Protein AF-A0A917W1L5-F1 (afdb_monomer_lite)

Radius of gyration: 23.0 Å; chains: 1; bounding box: 70×30×78 Å

pLDDT: mean 76.81, std 19.21, range [39.19, 95.0]

Foldseek 3Di:
DDDDDPPPPPPDPVVVLVVLLVVLCVVCVPQLVSSLVSCVDPVHALQSSQVSLVVSLVVLVPDPDDDADDDPLLVVLVVVLVVLCVVQPPPDRDSVNSVSNCVSCVVVSVSSSVSSVVVVVVVDDPPPPDDPVPDPPPDDDD

Organism: NCBI:txid492735

Sequence (142 aa):
MLERKKRVKKKTSGSEFDGLLRQAREKYPYDPQRQVEFFRSEQTSTKYELVGLLKVTEMNLAEKYKTFEVSSENMDCIFRSLVDLTSHLKEDLPDGVYEYTLNNLKGITDSILKQYADINAVTWSPKTLFPASALPEANLLL

Secondary structure (DSSP, 8-state):
------------THHHHHHHHHHHHHH-TT-HHHHHHHTTSTTS-HHHHHHHHHHHHHHHHTSTT------HHHHHHHHHHHHHHHHT-SSS--HHHHHHHHHHHHHHHHHHHHHHHHHHHHH--GGGS--TT-S-------

Structure (mmCIF, N/CA/C/O backbone):
data_AF-A0A917W1L5-F1
#
_entry.id   AF-A0A917W1L5-F1
#
loop_
_atom_site.group_PDB
_atom_site.id
_atom_site.type_symbol
_atom_site.label_atom_id
_atom_site.label_alt_id
_atom_site.label_comp_id
_atom_site.label_asym_id
_atom_site.label_entity_id
_atom_site.label_seq_id
_atom_site.pdbx_PDB_ins_code
_atom_site.Cartn_x
_atom_site.Cartn_y
_atom_site.Cartn_z
_atom_site.occupancy
_atom_site.B_iso_or_equiv
_atom_site.auth_seq_id
_atom_site.auth_comp_id
_atom_site.auth_asym_id
_atom_site.auth_atom_id
_atom_site.pdbx_PDB_model_num
ATOM 1 N N . MET A 1 1 ? -52.824 -1.456 7.245 1.00 41.00 1 MET A N 1
ATOM 2 C CA . MET A 1 1 ? -51.855 -0.348 7.396 1.00 41.00 1 MET A CA 1
ATOM 3 C C . MET A 1 1 ? -50.500 -0.957 7.719 1.00 41.00 1 MET A C 1
ATOM 5 O O . MET A 1 1 ? -50.358 -1.497 8.803 1.00 41.00 1 MET A O 1
ATOM 9 N N . LEU A 1 2 ? -49.550 -0.959 6.779 1.00 40.66 2 LEU A N 1
ATOM 10 C CA . LEU A 1 2 ? -48.159 -1.332 7.065 1.00 40.66 2 LEU A CA 1
ATOM 11 C C . LEU A 1 2 ? -47.322 -0.055 7.095 1.00 40.66 2 LEU A C 1
ATOM 13 O O . LEU A 1 2 ? -47.268 0.682 6.109 1.00 40.66 2 LEU A O 1
ATOM 17 N N . GLU A 1 3 ? -46.706 0.209 8.242 1.00 45.56 3 GLU A N 1
ATOM 18 C CA . GLU A 1 3 ? -45.839 1.359 8.453 1.00 45.56 3 GLU A CA 1
ATOM 19 C C . GLU A 1 3 ? -44.645 1.334 7.490 1.00 45.56 3 GLU A C 1
ATOM 21 O O . GLU A 1 3 ? -43.915 0.346 7.363 1.00 45.56 3 GLU A O 1
ATOM 26 N N . ARG A 1 4 ? -44.437 2.456 6.795 1.00 43.00 4 ARG A N 1
ATOM 27 C CA . ARG A 1 4 ? -43.259 2.687 5.958 1.00 43.00 4 ARG A CA 1
ATOM 28 C C . ARG A 1 4 ? -42.025 2.739 6.860 1.00 43.00 4 ARG A C 1
ATOM 30 O O . ARG A 1 4 ? -41.765 3.764 7.487 1.00 43.00 4 ARG A O 1
ATOM 37 N N . LYS A 1 5 ? -41.233 1.660 6.875 1.00 49.72 5 LYS A N 1
ATOM 38 C CA . LYS A 1 5 ? -39.865 1.660 7.415 1.00 49.72 5 LYS A CA 1
ATOM 39 C C . LYS A 1 5 ? -39.108 2.857 6.829 1.00 49.72 5 LYS A C 1
ATOM 41 O O . LYS A 1 5 ? -38.851 2.900 5.624 1.00 49.72 5 LYS A O 1
ATOM 46 N N . LYS A 1 6 ? -38.771 3.838 7.675 1.00 48.06 6 LYS A N 1
ATOM 47 C CA . LYS A 1 6 ? -37.853 4.933 7.336 1.00 48.06 6 LYS A CA 1
ATOM 48 C C . LYS A 1 6 ? -36.569 4.303 6.795 1.00 48.06 6 LYS A C 1
ATOM 50 O O . LYS A 1 6 ? -35.827 3.671 7.541 1.00 48.06 6 LYS A O 1
ATOM 55 N N . ARG A 1 7 ? -36.314 4.459 5.492 1.00 40.34 7 ARG A N 1
ATOM 56 C CA . ARG A 1 7 ? -35.003 4.177 4.902 1.00 40.34 7 ARG A CA 1
ATOM 57 C C . ARG A 1 7 ? -34.013 5.133 5.556 1.00 40.34 7 ARG A C 1
ATOM 59 O O . ARG A 1 7 ? -33.986 6.317 5.226 1.00 40.34 7 ARG A O 1
ATOM 66 N N . VAL A 1 8 ? -33.234 4.623 6.502 1.00 41.22 8 VAL A N 1
ATOM 67 C CA . VAL A 1 8 ? -32.039 5.304 6.993 1.00 41.22 8 VAL A CA 1
ATOM 68 C C . VAL A 1 8 ? -31.134 5.477 5.776 1.00 41.22 8 VAL A C 1
ATOM 70 O O . VAL A 1 8 ? -30.664 4.496 5.201 1.00 41.22 8 VAL A O 1
ATOM 73 N N . LYS A 1 9 ? -30.958 6.719 5.314 1.00 41.44 9 LYS A N 1
ATOM 74 C CA . LYS A 1 9 ? -29.930 7.040 4.323 1.00 41.44 9 LYS A CA 1
ATOM 75 C C . LYS A 1 9 ? -28.590 6.761 4.997 1.00 41.44 9 LYS A C 1
ATOM 77 O O . LYS A 1 9 ? -28.139 7.557 5.815 1.00 41.44 9 LYS A O 1
ATOM 82 N N . LYS A 1 10 ? -27.994 5.608 4.690 1.00 40.62 10 LYS A N 1
ATOM 83 C CA . LYS A 1 10 ? -26.616 5.286 5.055 1.00 40.62 10 LYS A CA 1
ATOM 84 C C . LYS A 1 10 ? -25.749 6.393 4.450 1.00 40.62 10 LYS A C 1
ATOM 86 O O . LYS A 1 10 ? -25.701 6.528 3.230 1.00 40.62 10 LYS A O 1
ATOM 91 N N . LYS A 1 11 ? -25.166 7.248 5.290 1.00 39.19 11 LYS A N 1
ATOM 92 C CA . LYS A 1 11 ? -24.189 8.256 4.871 1.00 39.19 11 LYS A CA 1
ATOM 93 C C . LYS A 1 11 ? -22.970 7.453 4.405 1.00 39.19 11 LYS A C 1
ATOM 95 O O . LYS A 1 11 ? -22.257 6.880 5.219 1.00 39.19 11 LYS A O 1
ATOM 100 N N . THR A 1 12 ? -22.851 7.247 3.100 1.00 41.75 12 THR A N 1
ATOM 101 C CA . THR A 1 12 ? -21.834 6.397 2.476 1.00 41.75 12 THR A CA 1
ATOM 102 C C . THR A 1 12 ? -20.464 7.038 2.647 1.00 41.75 12 THR A C 1
ATOM 104 O O . THR A 1 12 ? -20.145 7.978 1.931 1.00 41.75 12 THR A O 1
ATOM 107 N N . SER A 1 13 ? -19.637 6.507 3.548 1.00 49.56 13 SER A N 1
ATOM 108 C CA . SER A 1 13 ? -18.200 6.823 3.615 1.00 49.56 13 SER A CA 1
ATOM 109 C C . SER A 1 13 ? -17.482 6.591 2.274 1.00 49.56 13 SER A C 1
ATOM 111 O O . SER A 1 13 ? -16.477 7.235 1.997 1.00 49.56 13 SER A O 1
ATOM 113 N N . GLY A 1 14 ? -18.041 5.747 1.395 1.00 59.28 14 GLY A N 1
ATOM 114 C CA . GLY A 1 14 ? -17.538 5.534 0.036 1.00 59.28 14 GLY A CA 1
ATOM 115 C C . GLY A 1 14 ? -17.515 6.794 -0.837 1.00 59.28 14 GLY A C 1
ATOM 116 O O . GLY A 1 14 ? -16.559 6.988 -1.572 1.00 59.28 14 GLY A O 1
ATOM 117 N N . SER A 1 15 ? -18.485 7.713 -0.712 1.00 71.38 15 SER A N 1
ATOM 118 C CA . SER A 1 15 ? -18.562 8.861 -1.635 1.00 71.38 15 SER A CA 1
ATOM 119 C C . SER A 1 15 ? -17.439 9.885 -1.454 1.00 71.38 15 SER A C 1
ATOM 121 O O . SER A 1 15 ? -17.128 10.616 -2.390 1.00 71.38 15 SER A O 1
ATOM 123 N N . GLU A 1 16 ? -16.860 9.969 -0.255 1.00 83.94 16 GLU A N 1
ATOM 124 C CA . GLU A 1 16 ? -15.746 10.878 0.026 1.00 83.94 16 GLU A CA 1
ATOM 125 C C . GLU A 1 16 ? -14.427 10.302 -0.495 1.00 83.94 16 GLU A C 1
ATOM 127 O O . GLU A 1 16 ? -13.732 10.964 -1.266 1.00 83.94 16 GLU A O 1
ATOM 132 N N . PHE A 1 17 ? -14.128 9.04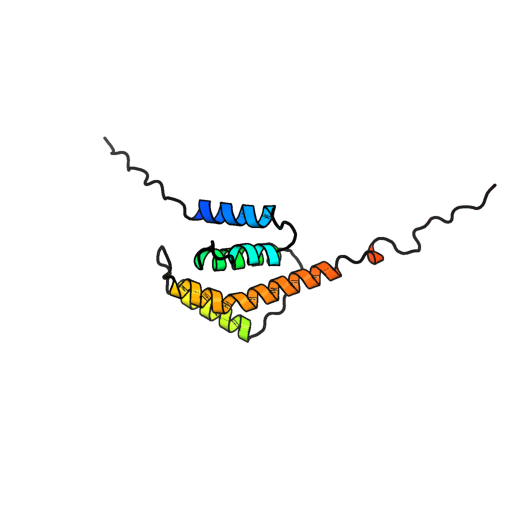2 -0.158 1.00 88.19 17 PHE A N 1
ATOM 133 C CA . PHE A 1 17 ? -12.944 8.354 -0.669 1.00 88.19 17 PHE A CA 1
ATOM 134 C C . PHE A 1 17 ? -12.947 8.262 -2.200 1.00 88.19 17 PHE A C 1
ATOM 136 O O . PHE A 1 17 ? -11.940 8.580 -2.827 1.00 88.19 17 PHE A O 1
ATOM 143 N N . ASP A 1 18 ? -14.080 7.912 -2.818 1.00 88.94 18 ASP A N 1
ATOM 144 C CA . ASP A 1 18 ? -14.204 7.854 -4.281 1.00 88.94 18 ASP A CA 1
ATOM 145 C C . ASP A 1 18 ? -13.897 9.217 -4.929 1.00 88.94 18 ASP A C 1
ATOM 147 O O . ASP A 1 18 ? -13.276 9.293 -5.993 1.00 88.94 18 ASP A O 1
ATOM 151 N N . GLY A 1 19 ? -14.294 10.310 -4.266 1.00 90.38 19 GLY A N 1
ATOM 152 C CA . GLY A 1 19 ? -13.979 11.673 -4.685 1.00 90.38 19 GLY A CA 1
ATOM 153 C C . GLY A 1 19 ? -12.487 11.998 -4.594 1.00 90.38 19 GLY A C 1
ATOM 154 O O . GLY A 1 19 ? -11.949 12.631 -5.503 1.00 90.38 19 GLY A O 1
ATOM 155 N N . LEU A 1 20 ? -11.811 11.556 -3.531 1.00 90.69 20 LEU A N 1
ATOM 156 C CA . LEU A 1 20 ? -10.360 11.704 -3.365 1.00 90.69 20 LEU A CA 1
ATOM 157 C C . LEU A 1 20 ? -9.584 10.859 -4.384 1.00 90.69 20 LEU A C 1
ATOM 159 O O . LEU A 1 20 ? -8.667 11.359 -5.031 1.00 90.69 20 LEU A O 1
ATOM 163 N N . LEU A 1 21 ? -9.997 9.609 -4.601 1.00 91.00 21 LEU A N 1
ATOM 164 C CA . LEU A 1 21 ? -9.396 8.720 -5.593 1.00 91.00 21 LEU A CA 1
ATOM 165 C C . LEU A 1 21 ? -9.521 9.276 -7.010 1.00 91.00 21 LEU A C 1
ATOM 167 O O . LEU A 1 21 ? -8.564 9.221 -7.783 1.00 91.00 21 LEU A O 1
ATOM 171 N N . ARG A 1 22 ? -10.674 9.860 -7.355 1.00 91.31 22 ARG A N 1
ATOM 172 C CA . ARG A 1 22 ? -10.842 10.537 -8.643 1.00 91.31 22 ARG A CA 1
ATOM 173 C C . ARG A 1 22 ? -9.886 11.724 -8.784 1.00 91.31 22 ARG A C 1
ATOM 175 O O . ARG A 1 22 ? -9.219 11.823 -9.807 1.00 91.31 22 ARG A O 1
ATOM 182 N N . GLN A 1 23 ? -9.770 12.569 -7.758 1.00 91.56 23 GLN A N 1
ATOM 183 C CA . GLN A 1 23 ? -8.856 13.718 -7.772 1.00 91.56 23 GLN A CA 1
ATOM 184 C C . GLN A 1 23 ? -7.394 13.298 -7.955 1.00 91.56 23 GLN A C 1
ATOM 186 O O . GLN A 1 23 ? -6.692 13.879 -8.782 1.00 91.56 23 GLN A O 1
ATOM 191 N N . ALA A 1 24 ? -6.944 12.264 -7.236 1.00 91.19 24 ALA A N 1
ATOM 192 C CA . ALA A 1 24 ? -5.590 11.732 -7.379 1.00 91.19 24 ALA A CA 1
ATOM 193 C C . ALA A 1 24 ? -5.310 11.295 -8.828 1.00 91.19 24 ALA A C 1
ATOM 195 O O . ALA A 1 24 ? -4.277 11.647 -9.399 1.00 91.19 24 ALA A O 1
ATOM 196 N N . ARG A 1 25 ? -6.262 10.590 -9.455 1.00 90.94 25 ARG A N 1
ATOM 197 C CA . ARG A 1 25 ? -6.150 10.113 -10.842 1.00 90.94 25 ARG A CA 1
ATOM 198 C C . ARG A 1 25 ? -6.201 11.230 -11.878 1.00 90.94 25 ARG A C 1
ATOM 200 O O . ARG A 1 25 ? -5.477 11.164 -12.863 1.00 90.94 25 ARG A O 1
ATOM 207 N N . GLU A 1 26 ? -7.044 12.238 -11.680 1.00 91.94 26 GLU A N 1
ATOM 208 C CA . GLU A 1 26 ? -7.127 13.393 -12.582 1.00 91.94 26 GLU A CA 1
ATOM 209 C C . GLU A 1 26 ? -5.842 14.226 -12.533 1.00 91.94 26 GLU A C 1
ATOM 211 O O . GLU A 1 26 ? -5.356 14.682 -13.567 1.00 91.94 26 GLU A O 1
ATOM 216 N N . LYS A 1 27 ? -5.255 14.383 -11.341 1.00 92.50 27 LYS A N 1
ATOM 217 C CA . LYS A 1 27 ? -4.023 15.154 -11.140 1.00 92.50 27 LYS A CA 1
ATOM 218 C C . LYS A 1 27 ? -2.770 14.412 -11.614 1.00 92.50 27 LYS A C 1
ATOM 220 O O . LYS A 1 27 ? -1.837 15.048 -12.103 1.00 92.50 27 LYS A O 1
ATOM 225 N N . TYR A 1 28 ? -2.747 13.085 -11.480 1.00 91.44 28 TYR A N 1
ATOM 226 C CA . TYR A 1 28 ? -1.578 12.245 -11.763 1.00 91.44 28 TYR A CA 1
ATOM 227 C C . TYR A 1 28 ? -1.943 10.994 -12.586 1.00 91.44 28 TYR A C 1
ATOM 229 O O . TYR A 1 28 ? -1.751 9.873 -12.118 1.00 91.44 28 TYR A O 1
ATOM 237 N N . PRO A 1 29 ? -2.454 11.130 -13.822 1.00 86.75 29 PRO A N 1
ATOM 238 C CA . PRO A 1 29 ? -3.074 10.023 -14.564 1.00 86.75 29 PRO A CA 1
ATOM 239 C C . PRO A 1 29 ? -2.147 8.841 -14.868 1.00 86.75 29 PRO A C 1
ATOM 241 O O . PRO A 1 29 ? -2.616 7.707 -14.933 1.00 86.75 29 PRO A O 1
ATOM 244 N N . TYR A 1 30 ? -0.845 9.090 -15.017 1.00 85.56 30 TYR A N 1
ATOM 245 C CA . TYR A 1 30 ? 0.152 8.083 -15.405 1.00 85.56 30 TYR A CA 1
ATOM 246 C C . TYR A 1 30 ? 1.241 7.870 -14.349 1.00 85.56 30 TYR A C 1
ATOM 248 O O . TYR A 1 30 ? 2.230 7.197 -14.617 1.00 85.56 30 TYR A O 1
ATOM 256 N N . ASP A 1 31 ? 1.079 8.459 -13.162 1.00 88.31 31 ASP A N 1
ATOM 257 C CA . ASP A 1 31 ? 2.086 8.420 -12.104 1.00 88.31 31 ASP A CA 1
ATOM 258 C C . ASP A 1 31 ? 1.472 7.856 -10.815 1.00 88.31 31 ASP A C 1
ATOM 260 O O . ASP A 1 31 ? 0.951 8.610 -9.984 1.00 88.31 31 ASP A O 1
ATOM 264 N N . PRO A 1 32 ? 1.478 6.522 -10.646 1.00 89.88 32 PRO A N 1
ATOM 265 C CA . PRO A 1 32 ? 0.882 5.892 -9.478 1.00 89.88 32 PRO A CA 1
ATOM 266 C C . PRO A 1 32 ? 1.629 6.227 -8.181 1.00 89.88 32 PRO A C 1
ATOM 268 O O . PRO A 1 32 ? 1.002 6.242 -7.125 1.00 89.88 32 PRO A O 1
ATOM 271 N N . GLN A 1 33 ? 2.927 6.552 -8.231 1.00 89.50 33 GLN A N 1
ATOM 272 C CA . GLN A 1 33 ? 3.647 6.996 -7.035 1.00 89.50 33 GLN A CA 1
ATOM 273 C C . GLN A 1 33 ? 3.115 8.345 -6.554 1.00 89.50 33 GLN A C 1
ATOM 275 O O . GLN A 1 33 ? 2.764 8.478 -5.382 1.00 89.50 33 GLN A O 1
ATOM 280 N N . ARG A 1 34 ? 2.930 9.312 -7.459 1.00 90.12 34 ARG A N 1
ATOM 281 C CA . ARG A 1 34 ? 2.312 10.600 -7.101 1.00 90.12 34 ARG A CA 1
ATOM 282 C C . ARG A 1 34 ? 0.847 10.474 -6.689 1.00 90.12 34 ARG A C 1
ATOM 284 O O . ARG A 1 34 ? 0.386 11.239 -5.842 1.00 90.12 34 ARG A O 1
ATOM 291 N N . GLN A 1 35 ? 0.109 9.508 -7.245 1.00 91.12 35 GLN A N 1
ATOM 292 C CA . GLN A 1 35 ? -1.239 9.190 -6.759 1.00 91.12 35 GLN A CA 1
ATOM 293 C C . GLN A 1 35 ? -1.212 8.712 -5.305 1.00 91.12 35 GLN A C 1
ATOM 295 O O . GLN A 1 35 ? -2.074 9.116 -4.536 1.00 91.12 35 GLN A O 1
ATOM 300 N N . VAL A 1 36 ? -0.235 7.893 -4.906 1.00 91.12 36 VAL A N 1
ATOM 301 C CA . VAL A 1 36 ? -0.068 7.488 -3.502 1.00 91.12 36 VAL A CA 1
ATOM 302 C C . VAL A 1 36 ? 0.365 8.664 -2.626 1.00 91.12 36 VAL A C 1
ATOM 304 O O . VAL A 1 36 ? -0.190 8.847 -1.546 1.00 91.12 36 VAL A O 1
ATOM 307 N N . GLU A 1 37 ? 1.302 9.498 -3.083 1.00 91.06 37 GLU A N 1
ATOM 308 C CA . GLU A 1 37 ? 1.749 10.690 -2.343 1.00 91.06 37 GLU A CA 1
ATOM 309 C C . GLU A 1 37 ? 0.612 11.674 -2.049 1.00 91.06 37 GLU A C 1
ATOM 311 O O . GLU A 1 37 ? 0.605 12.302 -0.992 1.00 91.06 37 GLU A O 1
ATOM 316 N N . PHE A 1 38 ? -0.390 11.766 -2.928 1.00 91.25 38 PHE A N 1
ATOM 317 C CA . PHE A 1 38 ? -1.602 12.544 -2.670 1.00 91.25 38 PHE A CA 1
ATOM 318 C C . PHE A 1 38 ? -2.286 12.132 -1.355 1.00 91.25 38 PHE A C 1
ATOM 320 O O . PHE A 1 38 ? -2.697 12.994 -0.578 1.00 91.25 38 PHE A O 1
ATOM 327 N N . PHE A 1 39 ? -2.345 10.829 -1.072 1.00 90.00 39 PHE A N 1
ATOM 328 C CA . PHE A 1 39 ? -2.944 10.285 0.149 1.00 90.00 39 PHE A CA 1
ATOM 329 C C . PHE A 1 39 ? -2.009 10.286 1.365 1.00 90.00 39 PHE A C 1
ATOM 331 O O . PHE A 1 39 ? -2.436 9.918 2.453 1.00 90.00 39 PHE A O 1
ATOM 338 N N . ARG A 1 40 ? -0.745 10.689 1.197 1.00 87.69 40 ARG A N 1
ATOM 339 C CA . ARG A 1 40 ? 0.215 10.905 2.296 1.00 87.69 40 ARG A CA 1
ATOM 340 C C . ARG A 1 40 ? 0.221 12.346 2.792 1.00 87.69 40 ARG A C 1
ATOM 342 O O . ARG A 1 40 ? 0.939 12.672 3.732 1.00 87.69 40 ARG A O 1
ATOM 349 N N . SER A 1 41 ? -0.502 13.231 2.108 1.00 79.25 41 SER A N 1
ATOM 350 C CA . SER A 1 41 ? -0.560 14.639 2.478 1.00 79.25 41 SER A CA 1
ATOM 351 C C . SER A 1 41 ? -1.264 14.820 3.827 1.00 79.25 41 SER A C 1
ATOM 353 O O . SER A 1 41 ? -2.144 14.045 4.187 1.00 79.25 41 SER A O 1
ATOM 355 N N . GLU A 1 42 ? -0.914 15.876 4.568 1.00 60.75 42 GLU A N 1
ATOM 356 C CA . GLU A 1 42 ? -1.452 16.152 5.918 1.00 60.75 42 GLU A CA 1
ATOM 357 C C . GLU A 1 42 ? -2.988 16.300 5.977 1.00 60.75 42 GLU A C 1
ATOM 359 O O . GLU A 1 42 ? -3.572 16.381 7.054 1.00 60.75 42 GLU A O 1
ATOM 364 N N . GLN A 1 43 ? -3.660 16.352 4.826 1.00 63.81 43 GLN A N 1
ATOM 365 C CA . GLN A 1 43 ? -5.107 16.523 4.720 1.00 63.81 43 GLN A CA 1
ATOM 366 C C . GLN A 1 43 ? -5.882 15.195 4.699 1.00 63.81 43 GLN A C 1
ATOM 368 O O . GLN A 1 43 ? -7.112 15.216 4.748 1.00 63.81 43 GLN A O 1
ATOM 373 N N . THR A 1 44 ? -5.204 14.045 4.629 1.00 75.31 44 THR A N 1
ATOM 374 C CA . THR A 1 44 ? -5.842 12.722 4.556 1.00 75.31 44 THR A CA 1
ATOM 375 C C . THR A 1 44 ? -5.674 11.930 5.849 1.00 75.31 44 THR A C 1
ATOM 377 O O . THR A 1 44 ? -4.597 11.874 6.427 1.00 75.31 44 THR A O 1
ATOM 380 N N . SER A 1 45 ? -6.757 11.296 6.311 1.00 87.88 45 SER A N 1
ATOM 381 C CA . SER A 1 45 ? -6.712 10.396 7.469 1.00 87.88 45 SER A CA 1
ATOM 382 C C . SER A 1 45 ? -5.883 9.144 7.165 1.00 87.88 45 SER A C 1
ATOM 384 O O . SER A 1 45 ? -5.847 8.697 6.018 1.00 87.88 45 SER A O 1
ATOM 386 N N . THR A 1 46 ? -5.312 8.503 8.190 1.00 89.19 46 THR A N 1
ATOM 387 C CA . THR A 1 46 ? -4.570 7.230 8.061 1.00 89.19 46 THR A CA 1
ATOM 388 C C . THR A 1 46 ? -5.385 6.149 7.346 1.00 89.19 46 THR A C 1
ATOM 390 O O . THR A 1 46 ? -4.859 5.367 6.557 1.00 89.19 46 THR A O 1
ATOM 393 N N . LYS A 1 47 ? -6.707 6.136 7.564 1.00 89.12 47 LYS A N 1
ATOM 394 C CA . LYS A 1 47 ? -7.654 5.284 6.835 1.00 89.12 47 LYS A CA 1
ATOM 395 C C . LYS A 1 47 ? -7.606 5.543 5.328 1.00 89.12 47 LYS A C 1
ATOM 397 O O . LYS A 1 47 ? -7.523 4.596 4.552 1.00 89.12 47 LYS A O 1
ATOM 402 N N . TYR A 1 48 ? -7.681 6.803 4.904 1.00 90.25 48 TYR A N 1
ATOM 403 C CA . TYR A 1 48 ? -7.623 7.158 3.485 1.00 90.25 48 TYR A CA 1
ATOM 404 C C . TYR A 1 48 ? -6.222 6.995 2.896 1.00 90.25 48 TYR A C 1
ATOM 406 O O . TYR A 1 48 ? -6.132 6.605 1.734 1.00 90.25 48 TYR A O 1
ATOM 414 N N . GLU A 1 49 ? -5.160 7.183 3.684 1.00 91.69 49 GLU A N 1
ATOM 415 C CA . GLU A 1 49 ? -3.798 6.819 3.280 1.00 91.69 49 GLU A CA 1
ATOM 416 C C . GLU A 1 49 ? -3.704 5.328 2.956 1.00 91.69 49 GLU A C 1
ATOM 418 O O . GLU A 1 49 ? -3.354 4.960 1.835 1.00 91.69 49 GLU A O 1
ATOM 423 N N . LEU A 1 50 ? -4.097 4.466 3.898 1.00 91.12 50 LEU A N 1
ATOM 424 C CA . LEU A 1 50 ? -4.045 3.018 3.723 1.00 91.12 50 LEU A CA 1
ATOM 425 C C . LEU A 1 50 ? -4.903 2.549 2.543 1.00 91.12 50 LEU A C 1
ATOM 427 O O . LEU A 1 50 ? -4.435 1.799 1.686 1.00 91.12 50 LEU A O 1
ATOM 431 N N . VAL A 1 51 ? -6.171 2.965 2.494 1.00 90.38 51 VAL A N 1
ATOM 432 C CA . VAL A 1 51 ? -7.092 2.517 1.440 1.00 90.38 51 VAL A CA 1
ATOM 433 C C . VAL A 1 51 ? -6.668 3.080 0.080 1.00 90.38 51 VAL A C 1
ATOM 435 O O . VAL A 1 51 ? -6.746 2.366 -0.918 1.00 90.38 51 VAL A O 1
ATOM 438 N N . GLY A 1 52 ? -6.173 4.320 0.027 1.00 91.62 52 GLY A N 1
ATOM 439 C CA . GLY A 1 52 ? -5.649 4.942 -1.190 1.00 91.62 52 GLY A CA 1
ATOM 440 C C . GLY A 1 52 ? -4.432 4.202 -1.734 1.00 91.62 52 GLY A C 1
ATOM 441 O O . GLY A 1 52 ? -4.417 3.822 -2.903 1.00 91.62 52 GLY A O 1
ATOM 442 N N . LEU A 1 53 ? -3.465 3.913 -0.863 1.00 92.38 53 LEU A N 1
ATOM 443 C CA . LEU A 1 53 ? -2.276 3.116 -1.157 1.00 92.38 53 LEU A CA 1
ATOM 444 C C . LEU A 1 53 ? -2.650 1.749 -1.749 1.00 92.38 53 LEU A C 1
ATOM 446 O O . LEU A 1 53 ? -2.239 1.425 -2.862 1.00 92.38 53 LEU A O 1
ATOM 450 N N . LEU A 1 54 ? -3.507 0.988 -1.061 1.00 92.19 54 LEU A N 1
ATOM 451 C CA . LEU A 1 54 ? -3.953 -0.325 -1.534 1.00 92.19 54 LEU A CA 1
ATOM 452 C C . LEU A 1 54 ? -4.712 -0.243 -2.859 1.00 92.19 54 LEU A C 1
ATOM 454 O O . LEU A 1 54 ? -4.478 -1.063 -3.745 1.00 92.19 54 LEU A O 1
ATOM 458 N N . LYS A 1 55 ? -5.597 0.748 -3.021 1.00 91.88 55 LYS A N 1
ATOM 459 C CA . LYS A 1 55 ? -6.424 0.867 -4.224 1.00 91.88 55 LYS A CA 1
ATOM 460 C C . LYS A 1 55 ? -5.606 1.260 -5.447 1.00 91.88 55 LYS A C 1
ATOM 462 O O . LYS A 1 55 ? -5.808 0.691 -6.519 1.00 91.88 55 LYS A O 1
ATOM 467 N N . VAL A 1 56 ? -4.665 2.192 -5.294 1.00 91.25 56 VAL A N 1
ATOM 468 C CA . VAL A 1 56 ? -3.744 2.569 -6.372 1.00 91.25 56 VAL A CA 1
ATOM 469 C C . VAL A 1 56 ? -2.878 1.372 -6.757 1.00 91.25 56 VAL A C 1
ATOM 471 O O . VAL A 1 56 ? -2.777 1.058 -7.942 1.00 91.25 56 VAL A O 1
ATOM 474 N N . THR A 1 57 ? -2.309 0.650 -5.788 1.00 90.38 57 THR A N 1
ATOM 475 C CA . THR A 1 57 ? -1.519 -0.555 -6.076 1.00 90.38 57 THR A CA 1
ATOM 476 C C . THR A 1 57 ? -2.353 -1.630 -6.781 1.00 90.38 57 THR A C 1
ATOM 478 O O . THR A 1 57 ? -1.935 -2.108 -7.832 1.00 90.38 57 THR A O 1
ATOM 481 N N . GLU A 1 58 ? -3.552 -1.959 -6.287 1.00 89.94 58 GLU A N 1
ATOM 482 C CA . GLU A 1 58 ? -4.472 -2.932 -6.906 1.00 89.94 58 GLU A CA 1
ATOM 483 C C . GLU A 1 58 ? -4.748 -2.601 -8.380 1.00 89.94 58 GLU A C 1
ATOM 485 O O . GLU A 1 58 ? -4.649 -3.466 -9.249 1.00 89.94 58 GLU A O 1
ATOM 490 N N . MET A 1 59 ? -5.057 -1.336 -8.677 1.00 87.31 59 MET A N 1
ATOM 491 C CA . MET A 1 59 ? -5.378 -0.894 -10.035 1.00 87.31 59 MET A CA 1
ATOM 492 C C . MET A 1 59 ? -4.216 -1.068 -11.017 1.00 87.31 59 MET A C 1
ATOM 494 O O . MET A 1 59 ? -4.459 -1.355 -12.185 1.00 87.31 59 MET A O 1
ATOM 498 N N . ASN A 1 60 ? -2.974 -0.914 -10.552 1.00 83.56 60 ASN A N 1
ATOM 499 C CA . ASN A 1 60 ? -1.776 -1.076 -11.381 1.00 83.56 60 ASN A CA 1
ATOM 500 C C . ASN A 1 60 ? -1.292 -2.539 -11.431 1.00 83.56 60 ASN A C 1
ATOM 502 O O . ASN A 1 60 ? -0.616 -2.937 -12.377 1.00 83.56 60 ASN A O 1
ATOM 506 N N . LEU A 1 61 ? -1.672 -3.360 -10.447 1.00 80.06 61 LEU A N 1
ATOM 507 C CA . LEU A 1 61 ? -1.436 -4.806 -10.443 1.00 80.06 61 LEU A CA 1
ATOM 508 C C . LEU A 1 61 ? -2.421 -5.584 -11.323 1.00 80.06 61 LEU A C 1
ATOM 510 O O . LEU A 1 61 ? -2.094 -6.675 -11.782 1.00 80.06 61 LEU A O 1
ATOM 514 N N . ALA A 1 62 ? -3.621 -5.050 -11.567 1.00 72.81 62 ALA A N 1
ATOM 515 C CA . ALA A 1 62 ? -4.659 -5.714 -12.359 1.00 72.81 62 ALA A CA 1
ATOM 516 C C . ALA A 1 62 ? -4.297 -5.898 -13.851 1.00 72.81 62 ALA A C 1
ATOM 518 O O . ALA A 1 62 ? -5.041 -6.540 -14.600 1.00 72.81 62 ALA A O 1
ATOM 519 N N . GLU A 1 63 ? -3.166 -5.351 -14.301 1.00 69.75 63 GLU A N 1
ATOM 520 C CA . GLU A 1 63 ? -2.663 -5.538 -15.657 1.00 69.75 63 GLU A CA 1
ATOM 521 C C . GLU A 1 63 ? -2.158 -6.971 -15.875 1.00 69.75 63 GLU A C 1
ATOM 523 O O . GLU A 1 63 ? -1.292 -7.486 -15.166 1.00 69.75 63 GLU A O 1
ATOM 528 N N . LYS A 1 64 ? -2.712 -7.641 -16.891 1.00 58.75 64 LYS A N 1
ATOM 529 C CA . LYS A 1 64 ? -2.356 -9.024 -17.226 1.00 58.75 64 LYS A CA 1
ATOM 530 C C . LYS A 1 64 ? -0.881 -9.114 -17.646 1.00 58.75 64 LYS A C 1
ATOM 532 O O . LYS A 1 64 ? -0.403 -8.267 -18.393 1.00 58.75 64 LYS A O 1
ATOM 537 N N . TYR A 1 65 ? -0.217 -10.202 -17.241 1.00 61.88 65 TYR A N 1
ATOM 538 C CA . TYR A 1 65 ? 1.140 -10.606 -17.655 1.00 61.88 65 TYR A CA 1
ATOM 539 C C . TYR A 1 65 ? 2.328 -9.868 -17.013 1.00 61.88 65 TYR A C 1
ATOM 541 O O . TYR A 1 65 ? 3.430 -9.916 -17.556 1.00 61.88 65 TYR A O 1
ATOM 549 N N . LYS A 1 66 ? 2.150 -9.247 -15.842 1.00 75.50 66 LYS A N 1
ATOM 550 C CA . LYS A 1 66 ? 3.267 -8.731 -15.036 1.00 75.50 66 LYS A CA 1
ATOM 551 C C . LYS A 1 66 ? 3.546 -9.636 -13.843 1.00 75.50 66 LYS A C 1
ATOM 553 O O . LYS A 1 66 ? 2.626 -10.081 -13.162 1.00 75.50 66 LYS A O 1
ATOM 558 N N . THR A 1 67 ? 4.823 -9.901 -13.601 1.00 82.94 67 THR A N 1
ATOM 559 C CA . THR A 1 67 ? 5.299 -10.604 -12.407 1.00 82.94 67 THR A CA 1
ATOM 560 C C . THR A 1 67 ? 5.950 -9.583 -11.489 1.00 82.94 67 THR A C 1
ATOM 562 O O . THR A 1 67 ? 6.706 -8.735 -11.953 1.00 82.94 67 THR A O 1
ATOM 565 N N . PHE A 1 68 ? 5.640 -9.669 -10.200 1.00 85.81 68 PHE A N 1
ATOM 566 C CA . PHE A 1 68 ? 6.209 -8.817 -9.164 1.00 85.81 68 PHE A CA 1
ATOM 567 C C . PHE A 1 68 ? 6.917 -9.698 -8.148 1.00 85.81 68 PHE A C 1
ATOM 569 O O . PHE A 1 68 ? 6.397 -10.743 -7.751 1.00 85.81 68 PHE A O 1
ATOM 576 N N . GLU A 1 69 ? 8.099 -9.273 -7.730 1.00 89.62 69 GLU A N 1
ATOM 577 C CA . GLU A 1 69 ? 8.863 -9.947 -6.698 1.00 89.62 69 GLU A CA 1
ATOM 578 C C . GLU A 1 69 ? 8.426 -9.451 -5.322 1.00 89.62 69 GLU A C 1
ATOM 580 O O . GLU A 1 69 ? 8.390 -8.250 -5.034 1.00 89.62 69 GLU A O 1
ATOM 585 N N . VAL A 1 70 ? 8.092 -10.404 -4.456 1.00 90.44 70 VAL A N 1
ATOM 586 C CA . VAL A 1 70 ? 7.680 -10.164 -3.076 1.00 90.44 70 VAL A CA 1
ATOM 587 C C . VAL A 1 70 ? 8.500 -11.097 -2.190 1.00 90.44 70 VAL A C 1
ATOM 589 O O . VAL A 1 70 ? 8.499 -12.309 -2.399 1.00 90.44 70 VAL A O 1
ATOM 592 N N . SER A 1 71 ? 9.234 -10.539 -1.224 1.00 93.44 71 SER A N 1
ATOM 593 C CA . SER A 1 71 ? 10.049 -11.331 -0.297 1.00 93.44 71 SER A CA 1
ATOM 594 C C . SER A 1 71 ? 9.179 -12.114 0.693 1.00 93.44 71 SER A C 1
ATOM 596 O O . SER A 1 71 ? 8.011 -11.791 0.921 1.00 93.44 71 SER A O 1
ATOM 598 N N . SER A 1 72 ? 9.759 -13.125 1.343 1.00 94.44 72 SER A N 1
ATOM 599 C CA . SER A 1 72 ? 9.095 -13.847 2.438 1.00 94.44 72 SER A CA 1
ATOM 600 C C . SER A 1 72 ? 8.725 -12.929 3.608 1.00 94.44 72 SER A C 1
ATOM 602 O O . SER A 1 72 ? 7.677 -13.114 4.218 1.00 94.44 72 SER A O 1
ATOM 604 N N . GLU A 1 73 ? 9.549 -11.919 3.893 1.00 93.69 73 GLU A N 1
ATOM 605 C CA . GLU A 1 73 ? 9.276 -10.902 4.916 1.00 93.69 73 GLU A CA 1
ATOM 606 C C . GLU A 1 73 ? 8.066 -10.039 4.541 1.00 93.69 73 GLU A C 1
ATOM 608 O O . GLU A 1 73 ? 7.189 -9.804 5.370 1.00 93.69 73 GLU A O 1
ATOM 613 N N . ASN A 1 74 ? 7.957 -9.637 3.269 1.00 92.50 74 ASN A N 1
ATOM 614 C CA . ASN A 1 74 ? 6.785 -8.915 2.778 1.00 92.50 74 ASN A CA 1
ATOM 615 C C . ASN A 1 74 ? 5.519 -9.770 2.918 1.00 92.50 74 ASN A C 1
ATOM 617 O O . ASN A 1 74 ? 4.476 -9.267 3.332 1.00 92.50 74 ASN A O 1
ATOM 621 N N . MET A 1 75 ? 5.605 -11.067 2.609 1.00 94.38 75 MET A N 1
ATOM 622 C CA . MET A 1 75 ? 4.481 -11.985 2.794 1.00 94.38 75 MET A CA 1
ATOM 623 C C . MET A 1 75 ? 4.069 -12.104 4.268 1.00 94.38 75 MET A C 1
ATOM 625 O O . MET A 1 75 ? 2.874 -12.054 4.550 1.00 94.38 75 MET A O 1
ATOM 629 N N . ASP A 1 76 ? 5.018 -12.205 5.206 1.00 95.00 76 ASP A N 1
ATOM 630 C CA . ASP A 1 76 ? 4.724 -12.217 6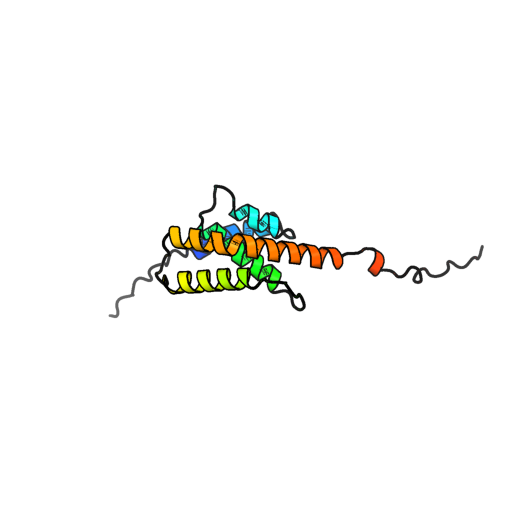.650 1.00 95.00 76 ASP A CA 1
ATOM 631 C C . ASP A 1 76 ? 3.981 -10.942 7.081 1.00 95.00 76 ASP A C 1
ATOM 633 O O . ASP A 1 76 ? 2.918 -11.017 7.699 1.00 95.00 76 ASP A O 1
ATOM 637 N N . CYS A 1 77 ? 4.463 -9.767 6.669 1.00 94.00 77 CYS A N 1
ATOM 638 C CA . CYS A 1 77 ? 3.796 -8.490 6.932 1.00 94.00 77 CYS A CA 1
ATOM 639 C C . CYS A 1 77 ? 2.373 -8.433 6.353 1.00 94.00 77 CYS A C 1
ATOM 641 O O . CYS A 1 77 ? 1.448 -8.011 7.050 1.00 94.00 77 CYS A O 1
ATOM 643 N N . ILE A 1 78 ? 2.170 -8.904 5.114 1.00 94.06 78 ILE A N 1
ATOM 644 C CA . ILE A 1 78 ? 0.838 -8.988 4.494 1.00 94.06 78 ILE A CA 1
ATOM 645 C C . ILE A 1 78 ? -0.086 -9.872 5.335 1.00 94.06 78 ILE A C 1
ATOM 647 O O . ILE A 1 78 ? -1.202 -9.461 5.657 1.00 94.06 78 ILE A O 1
ATOM 651 N N . PHE A 1 79 ? 0.360 -11.069 5.724 1.00 94.12 79 PHE A N 1
ATOM 652 C CA . PHE A 1 79 ? -0.467 -11.983 6.510 1.00 94.12 79 PHE A CA 1
ATOM 653 C C . PHE A 1 79 ? -0.789 -11.434 7.901 1.00 94.12 79 PHE A C 1
ATOM 655 O O . PHE A 1 79 ? -1.941 -11.530 8.323 1.00 94.12 79 PHE A O 1
ATOM 662 N N . ARG A 1 80 ? 0.167 -10.802 8.593 1.00 93.19 80 ARG A N 1
ATOM 663 C CA . ARG A 1 80 ? -0.085 -10.143 9.888 1.00 93.19 80 ARG A CA 1
ATOM 664 C C . ARG A 1 80 ? -1.139 -9.050 9.773 1.00 93.19 80 ARG A C 1
ATOM 666 O O . ARG A 1 80 ? -2.073 -9.023 10.569 1.00 93.19 80 ARG A O 1
ATOM 673 N N . SER A 1 81 ? -1.031 -8.203 8.752 1.00 92.81 81 SER A N 1
ATOM 674 C CA . SER A 1 81 ? -2.034 -7.180 8.458 1.00 92.81 81 SER A CA 1
ATOM 675 C C . SER A 1 81 ? -3.409 -7.780 8.161 1.00 92.81 81 SER A C 1
ATOM 677 O O . SER A 1 81 ? -4.410 -7.287 8.667 1.00 92.81 81 SER A O 1
ATOM 679 N N . LEU A 1 82 ? -3.487 -8.869 7.392 1.00 91.31 82 LEU A N 1
ATOM 680 C CA . LEU A 1 82 ? -4.760 -9.547 7.119 1.00 91.31 82 LEU A CA 1
ATOM 681 C C . LEU A 1 82 ? -5.392 -10.129 8.390 1.00 91.31 82 LEU A C 1
ATOM 683 O O . LEU A 1 82 ? -6.597 -9.980 8.597 1.00 91.31 82 LEU A O 1
ATOM 687 N N . VAL A 1 83 ? -4.601 -10.772 9.251 1.00 91.12 83 VAL A N 1
ATOM 688 C CA . VAL A 1 83 ? -5.073 -11.310 10.537 1.00 91.12 83 VAL A CA 1
ATOM 689 C C . VAL A 1 83 ? -5.570 -10.188 11.445 1.00 91.12 83 VAL A C 1
ATOM 691 O O . VAL A 1 83 ? -6.636 -10.317 12.046 1.00 91.12 83 VAL A O 1
ATOM 694 N N . ASP A 1 84 ? -4.851 -9.070 11.515 1.00 88.81 84 ASP A N 1
ATOM 695 C CA . ASP A 1 84 ? -5.244 -7.936 12.350 1.00 88.81 84 ASP A CA 1
ATOM 696 C C . ASP A 1 84 ? -6.539 -7.275 11.850 1.00 88.81 84 ASP A C 1
ATOM 698 O O . ASP A 1 84 ? -7.496 -7.123 12.613 1.00 88.81 84 ASP A O 1
ATOM 702 N N . LEU A 1 85 ? -6.639 -6.994 10.546 1.00 88.44 85 LEU A N 1
ATOM 703 C CA . LEU A 1 85 ? -7.851 -6.443 9.929 1.00 88.44 85 LEU A CA 1
ATOM 704 C C . LEU A 1 85 ? -9.069 -7.360 10.124 1.00 88.44 85 LEU A C 1
ATOM 706 O O . LEU A 1 85 ? -10.162 -6.893 10.449 1.00 88.44 85 LEU A O 1
ATOM 710 N N . THR A 1 86 ? -8.895 -8.674 9.950 1.00 87.56 86 THR A N 1
ATOM 711 C CA . THR A 1 86 ? -9.981 -9.659 10.120 1.00 87.56 86 THR A CA 1
ATOM 712 C C . THR A 1 86 ? -10.342 -9.918 11.581 1.00 87.56 86 THR A C 1
ATOM 714 O O . THR A 1 86 ? -11.474 -10.295 11.877 1.00 87.56 86 THR A O 1
ATOM 717 N N . SER A 1 87 ? -9.435 -9.653 12.519 1.00 84.75 87 SER A N 1
ATOM 718 C CA . SER A 1 87 ? -9.740 -9.685 13.955 1.00 84.75 87 SER A CA 1
ATOM 719 C C . SER A 1 87 ? -10.597 -8.489 14.392 1.00 84.75 87 SER A C 1
ATOM 721 O O . SER A 1 87 ? -11.273 -8.544 15.420 1.00 84.75 87 SER A O 1
ATOM 723 N N . HIS A 1 88 ? -10.628 -7.426 13.583 1.00 81.50 88 HIS A N 1
ATOM 724 C CA . HIS A 1 88 ? -11.284 -6.160 13.894 1.00 81.50 88 HIS A CA 1
ATOM 725 C C . HIS A 1 88 ? -12.488 -5.830 12.986 1.00 81.50 88 HIS A C 1
ATOM 727 O O . HIS A 1 88 ? -12.798 -4.658 12.825 1.00 81.50 88 HIS A O 1
ATOM 733 N N . LEU A 1 89 ? -13.236 -6.817 12.463 1.00 73.62 89 LEU A N 1
ATOM 734 C CA . LEU A 1 89 ? -14.381 -6.682 11.515 1.00 73.62 89 LEU A CA 1
ATOM 735 C C . LEU A 1 89 ? -15.595 -5.802 11.947 1.00 73.62 89 LEU A C 1
ATOM 737 O O . LEU A 1 89 ? -16.695 -5.939 11.408 1.00 73.62 89 LEU A O 1
ATOM 741 N N . LYS A 1 90 ? -15.444 -4.907 12.925 1.00 71.44 90 LYS A N 1
ATOM 742 C CA . LYS A 1 90 ? -16.428 -3.887 13.318 1.00 71.44 90 LYS A CA 1
ATOM 743 C C . LYS A 1 90 ? -16.640 -2.858 12.192 1.00 71.44 90 LYS A C 1
ATOM 745 O O . LYS A 1 90 ? -15.804 -2.719 11.306 1.00 71.44 90 LYS A O 1
ATOM 750 N N . GLU A 1 91 ? -17.764 -2.127 12.235 1.00 66.25 91 GLU A N 1
ATOM 751 C CA . GLU A 1 91 ? -18.148 -1.155 11.187 1.00 66.25 91 GLU A CA 1
ATOM 752 C C . GLU A 1 91 ? -17.099 -0.054 10.939 1.00 66.25 91 GLU A C 1
ATOM 754 O O . GLU A 1 91 ? -16.988 0.418 9.809 1.00 66.25 91 GLU A O 1
ATOM 759 N N . ASP A 1 92 ? -16.309 0.303 11.956 1.00 72.19 92 ASP A N 1
ATOM 760 C CA . ASP A 1 92 ? -15.083 1.087 11.810 1.00 72.19 92 ASP A CA 1
ATOM 761 C C . ASP A 1 92 ? -13.957 0.467 12.651 1.00 72.19 92 ASP A C 1
ATOM 763 O O . ASP A 1 92 ? -14.151 0.094 13.815 1.00 72.19 92 ASP A O 1
ATOM 767 N N . LEU A 1 93 ? -12.776 0.353 12.036 1.00 80.25 93 LEU A N 1
ATOM 768 C CA . LEU A 1 93 ? -11.551 -0.081 12.701 1.00 80.25 93 LEU A CA 1
ATOM 769 C C . LEU A 1 93 ? -11.032 1.033 13.628 1.00 80.25 93 LEU A C 1
ATOM 771 O O . LEU A 1 93 ? -11.157 2.209 13.281 1.00 80.25 93 LEU A O 1
ATOM 775 N N . PRO A 1 94 ? -10.426 0.693 14.779 1.00 83.44 94 PRO A N 1
ATOM 776 C CA . PRO A 1 94 ? -9.684 1.660 15.584 1.00 83.44 94 PRO A CA 1
ATOM 777 C C . PRO A 1 94 ? -8.541 2.306 14.787 1.00 83.44 94 PRO A C 1
ATOM 779 O O . PRO A 1 94 ? -7.900 1.628 13.985 1.00 83.44 94 PRO A O 1
ATOM 782 N N . ASP A 1 95 ? -8.218 3.572 15.066 1.00 80.88 95 ASP A N 1
ATOM 783 C CA . ASP A 1 95 ? -7.135 4.298 14.377 1.00 80.88 95 ASP A CA 1
ATOM 784 C C . ASP A 1 95 ? -5.794 3.550 14.429 1.00 80.88 95 ASP A C 1
ATOM 786 O O . ASP A 1 95 ? -5.129 3.392 13.406 1.00 80.88 95 ASP A O 1
ATOM 790 N N . GLY A 1 96 ? -5.460 2.962 15.582 1.00 86.44 96 GLY A N 1
ATOM 791 C CA . GLY A 1 96 ? -4.238 2.168 15.746 1.00 86.44 96 GLY A CA 1
ATOM 792 C C . GLY A 1 96 ? -4.156 0.933 14.837 1.00 86.44 96 GLY A C 1
ATOM 793 O O . GLY A 1 96 ? -3.058 0.514 14.481 1.00 86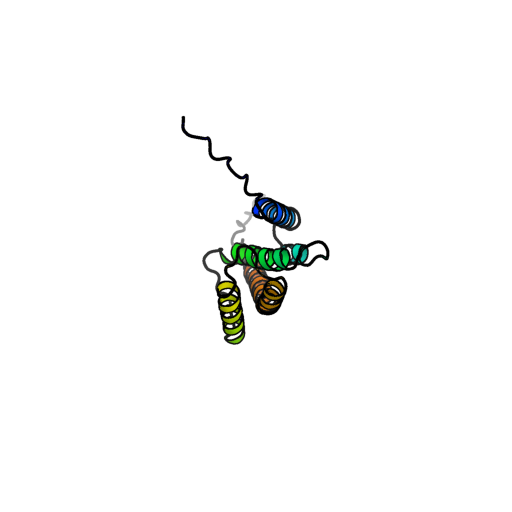.44 96 GLY A O 1
ATOM 794 N N . VAL A 1 97 ? -5.293 0.375 14.403 1.00 88.19 97 VAL A N 1
ATOM 795 C CA . VAL A 1 97 ? -5.327 -0.741 13.438 1.00 88.19 97 VAL A CA 1
ATOM 796 C C . VAL A 1 97 ? -4.992 -0.245 12.031 1.00 88.19 97 VAL A C 1
ATOM 798 O O . VAL A 1 97 ? -4.245 -0.905 11.304 1.00 88.19 97 VAL A O 1
ATOM 801 N N . TYR A 1 98 ? -5.477 0.944 11.650 1.00 89.38 98 TYR A N 1
ATOM 802 C CA . TYR A 1 98 ? -5.086 1.576 10.388 1.00 89.38 98 TYR A CA 1
ATOM 803 C C . TYR A 1 98 ? -3.595 1.919 10.374 1.00 89.38 98 TYR A C 1
ATOM 805 O O . TYR A 1 98 ? -2.927 1.629 9.386 1.00 89.38 98 TYR A O 1
ATOM 813 N N . GLU A 1 99 ? -3.061 2.478 11.463 1.00 91.00 99 GLU A N 1
ATOM 814 C CA . GLU A 1 99 ? -1.636 2.820 11.590 1.00 91.00 99 GLU A CA 1
ATOM 815 C C . GLU A 1 99 ? -0.737 1.583 11.532 1.00 91.00 99 GLU A C 1
ATOM 817 O O . GLU A 1 99 ? 0.226 1.549 10.764 1.00 91.00 99 GLU A O 1
ATOM 822 N N . TYR A 1 100 ? -1.067 0.542 12.302 1.00 92.50 100 TYR A N 1
ATOM 823 C CA . TYR A 1 100 ? -0.338 -0.724 12.285 1.00 92.50 100 TYR A CA 1
ATOM 824 C C . TYR A 1 100 ? -0.320 -1.335 10.881 1.00 92.50 100 TYR A C 1
ATOM 826 O O . TYR A 1 100 ? 0.737 -1.683 10.348 1.00 92.50 100 TYR A O 1
ATOM 834 N N . THR A 1 101 ? -1.492 -1.402 10.249 1.00 92.81 101 THR A N 1
ATOM 835 C CA . THR A 1 101 ? -1.630 -1.964 8.907 1.00 92.81 101 THR A CA 1
ATOM 836 C C . THR A 1 101 ? -0.869 -1.138 7.873 1.00 92.81 101 THR A C 1
ATOM 838 O O . THR A 1 101 ? -0.170 -1.701 7.033 1.00 92.81 101 THR A O 1
ATOM 841 N N . LEU A 1 102 ? -0.958 0.190 7.941 1.00 93.12 102 LEU A N 1
ATOM 842 C CA . LEU A 1 102 ? -0.225 1.088 7.056 1.00 93.12 102 LEU A CA 1
ATOM 843 C C . LEU A 1 102 ? 1.288 0.892 7.191 1.00 93.12 102 LEU A C 1
ATOM 845 O O . LEU A 1 102 ? 1.969 0.752 6.178 1.00 93.12 102 LEU A O 1
ATOM 849 N N . ASN A 1 103 ? 1.809 0.816 8.417 1.00 93.31 103 ASN A N 1
ATOM 850 C CA . ASN A 1 103 ? 3.238 0.623 8.665 1.00 93.31 103 ASN A CA 1
ATOM 851 C C . ASN A 1 103 ? 3.761 -0.702 8.096 1.00 93.31 103 ASN A C 1
ATOM 853 O O . ASN A 1 103 ? 4.853 -0.732 7.530 1.00 93.31 103 ASN A O 1
ATOM 857 N N . ASN A 1 104 ? 2.970 -1.774 8.177 1.00 93.44 104 ASN A N 1
ATOM 858 C CA . ASN A 1 104 ? 3.328 -3.062 7.583 1.00 93.44 104 ASN A CA 1
ATOM 859 C C . ASN A 1 104 ? 3.314 -3.034 6.048 1.00 93.44 104 ASN A C 1
ATOM 861 O O . ASN A 1 104 ? 4.149 -3.675 5.412 1.00 93.44 104 ASN A O 1
ATOM 865 N N . LEU A 1 105 ? 2.346 -2.338 5.440 1.00 94.50 105 LEU A N 1
ATOM 866 C CA . LEU A 1 105 ? 2.077 -2.460 4.004 1.00 94.50 105 LEU A CA 1
ATOM 867 C C . LEU A 1 105 ? 2.750 -1.383 3.150 1.00 94.50 105 LEU A C 1
ATOM 869 O O . LEU A 1 105 ? 3.053 -1.650 1.989 1.00 94.50 105 LEU A O 1
ATOM 873 N N . LYS A 1 106 ? 3.039 -0.201 3.705 1.00 92.56 106 LYS A N 1
ATOM 874 C CA . LYS A 1 106 ? 3.572 0.953 2.962 1.00 92.56 106 LYS A CA 1
ATOM 875 C C . LYS A 1 106 ? 4.840 0.628 2.171 1.00 92.56 106 LYS A C 1
ATOM 877 O O . LYS A 1 106 ? 4.918 0.924 0.981 1.00 92.56 106 LYS A O 1
ATOM 882 N N . GLY A 1 107 ? 5.826 0.001 2.815 1.00 90.56 107 GLY A N 1
ATOM 883 C CA . GLY A 1 107 ? 7.087 -0.358 2.155 1.00 90.56 107 GLY A CA 1
ATOM 884 C C . GLY A 1 107 ? 6.898 -1.394 1.043 1.00 90.56 107 GLY A C 1
ATOM 885 O O . GLY A 1 107 ? 7.568 -1.342 0.011 1.00 90.56 107 GLY A O 1
ATOM 886 N N . ILE A 1 108 ? 5.934 -2.298 1.219 1.00 92.81 108 ILE A N 1
ATOM 887 C CA . ILE A 1 108 ? 5.624 -3.361 0.263 1.00 92.81 108 ILE A CA 1
ATOM 888 C C . ILE A 1 108 ? 4.959 -2.771 -0.9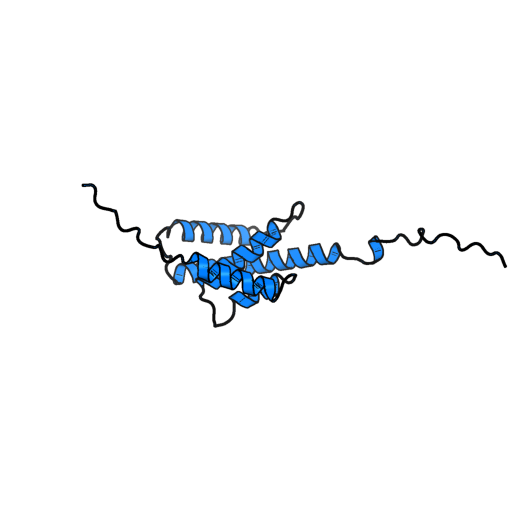77 1.00 92.81 108 ILE A C 1
ATOM 890 O O . ILE A 1 108 ? 5.395 -3.031 -2.097 1.00 92.81 108 ILE A O 1
ATOM 894 N N . THR A 1 109 ? 3.934 -1.939 -0.795 1.00 91.62 109 THR A N 1
ATOM 895 C CA . THR A 1 109 ? 3.241 -1.281 -1.908 1.00 91.62 109 THR A CA 1
ATOM 896 C C . THR A 1 109 ? 4.149 -0.318 -2.660 1.00 91.62 109 THR A C 1
ATOM 898 O O . THR A 1 109 ? 4.076 -0.268 -3.884 1.00 91.62 109 THR A O 1
ATOM 901 N N . ASP A 1 110 ? 5.044 0.396 -1.966 1.00 91.00 110 ASP A N 1
ATOM 902 C CA . ASP A 1 110 ? 6.025 1.276 -2.613 1.00 91.00 110 ASP A CA 1
ATOM 903 C C . ASP A 1 110 ? 7.002 0.477 -3.477 1.00 91.00 110 ASP A C 1
ATOM 905 O O . ASP A 1 110 ? 7.283 0.861 -4.615 1.00 91.00 110 ASP A O 1
ATOM 909 N N . SER A 1 111 ? 7.468 -0.670 -2.973 1.00 91.31 111 SER A N 1
ATOM 910 C CA . SER A 1 111 ? 8.299 -1.598 -3.742 1.00 91.31 111 SER A CA 1
ATOM 911 C C . SER A 1 111 ? 7.568 -2.118 -4.984 1.00 91.31 111 SER A C 1
ATOM 913 O O . SER A 1 111 ? 8.119 -2.078 -6.084 1.00 91.31 111 SER A O 1
ATOM 915 N N . ILE A 1 112 ? 6.305 -2.533 -4.846 1.00 91.00 112 ILE A N 1
ATOM 916 C CA . ILE A 1 112 ? 5.481 -3.007 -5.968 1.00 91.00 112 ILE A CA 1
ATOM 917 C C . ILE A 1 112 ? 5.283 -1.906 -7.018 1.00 91.00 112 ILE A C 1
ATOM 919 O O . ILE A 1 112 ? 5.453 -2.151 -8.211 1.00 91.00 112 ILE A O 1
ATOM 923 N N . LEU A 1 113 ? 4.941 -0.685 -6.598 1.00 90.06 113 LEU A N 1
ATOM 924 C CA . LEU A 1 113 ? 4.734 0.434 -7.520 1.00 90.06 113 LEU A CA 1
ATOM 925 C C . LEU A 1 113 ? 6.027 0.855 -8.221 1.00 90.06 113 LEU A C 1
ATOM 927 O O . LEU A 1 113 ? 5.992 1.240 -9.389 1.00 90.06 113 LEU A O 1
ATOM 931 N N . LYS A 1 114 ? 7.172 0.747 -7.541 1.00 89.62 114 LYS A N 1
ATOM 932 C CA . LYS A 1 114 ? 8.481 0.945 -8.165 1.00 89.62 114 LYS A CA 1
ATOM 933 C C . LYS A 1 114 ? 8.750 -0.113 -9.238 1.00 89.62 114 LYS A C 1
ATOM 935 O O . LYS A 1 114 ? 9.044 0.252 -10.369 1.00 89.62 114 LYS A O 1
ATOM 940 N N . GLN A 1 115 ? 8.556 -1.396 -8.925 1.00 90.31 115 GLN A N 1
ATOM 941 C CA . GLN A 1 115 ? 8.683 -2.479 -9.909 1.00 90.31 115 GLN A CA 1
ATOM 942 C C . GLN A 1 115 ? 7.745 -2.269 -11.106 1.00 90.31 115 GLN A C 1
ATOM 944 O O . GLN A 1 115 ? 8.140 -2.470 -12.250 1.00 90.31 115 GLN A O 1
ATOM 949 N N . TYR A 1 116 ? 6.515 -1.810 -10.864 1.00 87.38 116 TYR A N 1
ATOM 950 C CA . TYR A 1 116 ? 5.568 -1.472 -11.926 1.00 87.38 116 TYR A CA 1
ATOM 951 C C . TYR A 1 116 ? 6.104 -0.371 -12.853 1.00 87.38 116 TYR A C 1
ATOM 953 O O . TYR A 1 116 ? 6.002 -0.496 -14.077 1.00 87.38 116 TYR A O 1
ATOM 961 N N . ALA A 1 117 ? 6.677 0.694 -12.285 1.00 86.06 117 ALA A N 1
ATOM 962 C CA . ALA A 1 117 ? 7.295 1.765 -13.058 1.00 86.06 117 ALA A CA 1
ATOM 963 C C . ALA A 1 117 ? 8.490 1.248 -13.874 1.00 86.06 117 ALA A C 1
ATOM 965 O O . ALA A 1 117 ? 8.572 1.536 -15.066 1.00 86.06 117 ALA A O 1
ATOM 966 N N . ASP A 1 118 ? 9.351 0.425 -13.270 1.00 86.31 118 ASP A N 1
ATOM 967 C CA . ASP A 1 118 ? 10.527 -0.156 -13.925 1.00 86.31 118 ASP A CA 1
ATOM 968 C C . ASP A 1 118 ? 10.128 -1.065 -15.104 1.00 86.31 118 ASP A C 1
ATOM 970 O O . ASP A 1 118 ? 10.650 -0.918 -16.211 1.00 86.31 118 ASP A O 1
ATOM 974 N N . ILE A 1 119 ? 9.136 -1.946 -14.917 1.00 84.69 119 ILE A N 1
ATOM 975 C CA . ILE A 1 119 ? 8.604 -2.822 -15.978 1.00 84.69 119 ILE A CA 1
ATOM 976 C C . ILE A 1 119 ? 8.062 -1.988 -17.147 1.00 84.69 119 ILE A C 1
ATOM 978 O O . ILE A 1 119 ? 8.352 -2.272 -18.310 1.00 84.69 119 ILE A O 1
ATOM 982 N N . ASN A 1 120 ? 7.292 -0.938 -16.852 1.00 80.06 120 ASN A N 1
ATOM 983 C CA . ASN A 1 120 ? 6.701 -0.085 -17.882 1.00 80.06 120 ASN A CA 1
ATOM 984 C C . ASN A 1 120 ? 7.725 0.809 -18.592 1.00 80.06 120 ASN A C 1
ATOM 986 O O . ASN A 1 120 ? 7.602 1.036 -19.798 1.00 80.06 120 ASN A O 1
ATOM 990 N N . ALA A 1 121 ? 8.755 1.274 -17.886 1.00 77.62 121 ALA A N 1
ATOM 991 C CA . ALA A 1 121 ? 9.847 2.034 -18.480 1.00 77.62 121 ALA A CA 1
ATOM 992 C C . ALA A 1 121 ? 10.627 1.186 -19.497 1.00 77.62 121 ALA A C 1
ATOM 994 O O . ALA A 1 121 ? 10.980 1.678 -20.565 1.00 77.62 121 ALA A O 1
ATOM 995 N N . VAL A 1 122 ? 10.827 -0.109 -19.218 1.00 59.25 122 VAL A N 1
ATOM 996 C CA . VAL A 1 122 ? 11.483 -1.049 -20.145 1.00 59.25 122 VAL A CA 1
ATOM 997 C C . VAL A 1 122 ? 10.635 -1.308 -21.396 1.00 59.25 122 VAL A C 1
ATOM 999 O O . VAL A 1 122 ? 11.183 -1.434 -22.492 1.00 59.25 122 VAL A O 1
ATOM 1002 N N . THR A 1 123 ? 9.303 -1.341 -21.277 1.00 55.62 123 THR A N 1
ATOM 1003 C CA . THR A 1 123 ? 8.412 -1.511 -22.443 1.00 55.62 123 THR A CA 1
ATOM 1004 C C . THR A 1 123 ? 8.350 -0.286 -23.363 1.00 55.62 123 THR A C 1
ATOM 1006 O O . THR A 1 123 ? 7.978 -0.424 -24.528 1.00 55.62 123 THR A O 1
ATOM 1009 N N . TRP A 1 124 ? 8.771 0.894 -22.893 1.00 45.62 124 TRP A N 1
ATOM 1010 C CA . TRP A 1 124 ? 8.889 2.102 -23.709 1.00 45.62 124 TRP A CA 1
ATOM 1011 C C . TRP A 1 124 ? 10.357 2.354 -24.088 1.00 45.62 124 TRP A C 1
ATOM 1013 O O . TRP A 1 124 ? 11.066 3.142 -23.470 1.00 45.62 124 TRP A O 1
ATOM 1023 N N . SER A 1 125 ? 10.826 1.685 -25.145 1.00 39.25 125 SER A N 1
ATOM 1024 C CA . SER A 1 125 ? 12.066 2.048 -25.839 1.00 39.25 125 SER A CA 1
ATOM 1025 C C . SER A 1 125 ? 11.731 2.522 -27.254 1.00 39.25 125 SER A C 1
ATOM 1027 O O . SER A 1 125 ? 11.166 1.747 -28.026 1.00 39.25 125 SER A O 1
ATOM 1029 N N . PRO A 1 126 ? 12.117 3.743 -27.672 1.00 46.44 126 PRO A N 1
ATOM 1030 C CA . PRO A 1 126 ? 11.910 4.215 -29.046 1.00 46.44 126 PRO A CA 1
ATOM 1031 C C . PRO A 1 126 ? 12.569 3.323 -30.112 1.00 46.44 126 PRO A C 1
ATOM 1033 O O . PRO A 1 126 ? 12.247 3.427 -31.292 1.00 46.44 126 PRO A O 1
ATOM 1036 N N . LYS A 1 127 ? 13.502 2.443 -29.717 1.00 45.81 127 LYS A N 1
ATOM 1037 C CA . LYS A 1 127 ? 14.247 1.566 -30.630 1.00 45.81 127 LYS A CA 1
ATOM 1038 C C . LYS A 1 127 ? 13.484 0.317 -31.076 1.00 45.81 127 LYS A C 1
ATOM 1040 O O . LYS A 1 127 ? 13.954 -0.351 -31.989 1.00 45.81 127 LYS A O 1
ATOM 1045 N N . THR A 1 128 ? 12.343 -0.018 -30.472 1.00 49.12 128 THR A N 1
ATOM 1046 C CA . THR A 1 128 ? 11.585 -1.231 -30.837 1.00 49.12 128 THR A CA 1
ATOM 1047 C C . THR A 1 128 ? 10.428 -0.981 -31.805 1.00 49.12 128 THR A C 1
ATOM 1049 O O . THR A 1 128 ? 9.812 -1.945 -32.249 1.00 49.12 128 THR A O 1
ATOM 1052 N N . LEU A 1 129 ? 10.148 0.272 -32.189 1.00 48.09 129 LEU A N 1
ATOM 1053 C CA . LEU A 1 129 ? 9.030 0.594 -33.090 1.00 48.09 129 LEU A CA 1
ATOM 1054 C C . LEU A 1 129 ? 9.394 0.697 -34.576 1.00 48.09 129 LEU A C 1
ATOM 1056 O O . LEU A 1 129 ? 8.495 0.625 -35.405 1.00 48.09 129 LEU A O 1
ATOM 1060 N N . PHE A 1 130 ? 10.678 0.766 -34.936 1.00 47.34 130 PHE A N 1
ATOM 1061 C CA . PHE A 1 130 ? 11.110 0.650 -36.330 1.00 47.34 130 PHE A CA 1
ATOM 1062 C C . PHE A 1 130 ? 12.470 -0.053 -36.404 1.00 47.34 130 PHE A C 1
ATOM 1064 O O . PHE A 1 130 ? 13.470 0.535 -35.980 1.00 47.34 130 PHE A O 1
ATOM 1071 N N . PRO A 1 131 ? 12.573 -1.284 -36.943 1.00 46.84 131 PRO A N 1
ATOM 1072 C CA . PRO A 1 131 ? 13.867 -1.756 -37.405 1.00 46.84 131 PRO A CA 1
ATOM 1073 C C . PRO A 1 131 ? 14.340 -0.799 -38.507 1.00 46.84 131 PRO A C 1
ATOM 1075 O O . PRO A 1 131 ? 13.576 -0.442 -39.405 1.00 46.84 131 PRO A O 1
ATOM 1078 N N . ALA A 1 132 ? 15.606 -0.384 -38.450 1.00 49.47 132 ALA A N 1
ATOM 1079 C CA . ALA A 1 132 ? 16.229 0.527 -39.417 1.00 49.47 132 ALA A CA 1
ATOM 1080 C C . ALA A 1 132 ? 16.217 0.010 -40.878 1.00 49.47 132 ALA A C 1
ATOM 1082 O O . ALA A 1 132 ? 16.687 0.695 -41.778 1.00 49.47 132 ALA A O 1
ATOM 1083 N N . SER A 1 133 ? 15.666 -1.181 -41.120 1.00 51.81 133 SER A N 1
ATOM 1084 C CA . SER A 1 133 ? 15.425 -1.780 -42.432 1.00 51.81 133 SER A CA 1
ATOM 1085 C C . SER A 1 133 ? 14.085 -1.392 -43.078 1.00 51.81 133 SER A C 1
ATOM 1087 O O . SER A 1 133 ? 13.798 -1.862 -44.172 1.00 51.81 133 SER A O 1
ATOM 1089 N N . ALA A 1 134 ? 13.253 -0.565 -42.432 1.00 48.41 134 ALA A N 1
ATOM 1090 C CA . ALA A 1 134 ? 11.941 -0.155 -42.953 1.00 48.41 134 ALA A CA 1
ATOM 1091 C C . ALA A 1 134 ? 11.933 1.217 -43.659 1.00 48.41 134 ALA A C 1
ATOM 1093 O O . ALA A 1 134 ? 10.869 1.808 -43.840 1.00 48.41 134 ALA A O 1
ATOM 1094 N N . LEU A 1 135 ? 13.095 1.742 -44.060 1.00 49.19 135 LEU A N 1
ATOM 1095 C CA . LEU A 1 135 ? 13.142 2.852 -45.011 1.00 49.19 135 LEU A CA 1
ATOM 1096 C C . LEU A 1 135 ? 13.121 2.257 -46.425 1.00 49.19 135 LEU A C 1
ATOM 1098 O O . LEU A 1 135 ? 14.039 1.504 -46.756 1.00 49.19 135 LEU A O 1
ATOM 1102 N N . PRO A 1 136 ? 12.109 2.553 -47.263 1.00 42.81 136 PRO A N 1
ATOM 1103 C CA . PRO A 1 136 ? 12.207 2.223 -48.672 1.00 42.81 136 PRO A CA 1
ATOM 1104 C C . PRO A 1 136 ? 13.412 2.976 -49.226 1.00 42.81 136 PRO A C 1
ATOM 1106 O O . PRO A 1 136 ? 13.542 4.181 -48.998 1.00 42.81 136 PRO A O 1
ATOM 1109 N N . GLU A 1 137 ? 14.294 2.258 -49.921 1.00 45.31 137 GLU A N 1
ATOM 1110 C CA . GLU A 1 137 ? 15.338 2.867 -50.733 1.00 45.31 137 GLU A CA 1
ATOM 1111 C C . GLU A 1 137 ? 14.674 3.937 -51.600 1.00 45.31 137 GLU A C 1
ATOM 1113 O O . GLU A 1 137 ? 13.853 3.644 -52.474 1.00 45.31 137 GLU A O 1
ATOM 1118 N N . ALA A 1 138 ? 14.968 5.200 -51.295 1.00 42.09 138 ALA A N 1
ATOM 1119 C CA . ALA A 1 138 ? 14.626 6.295 -52.172 1.00 42.09 138 ALA A CA 1
ATOM 1120 C C . ALA A 1 138 ? 15.425 6.055 -53.451 1.00 42.09 138 ALA A C 1
ATOM 1122 O O . ALA A 1 138 ? 16.631 6.296 -53.499 1.00 42.09 138 ALA A O 1
ATOM 1123 N N . ASN A 1 139 ? 14.739 5.500 -54.449 1.00 40.31 139 ASN A N 1
ATOM 1124 C CA . ASN A 1 139 ? 15.225 5.396 -55.808 1.00 40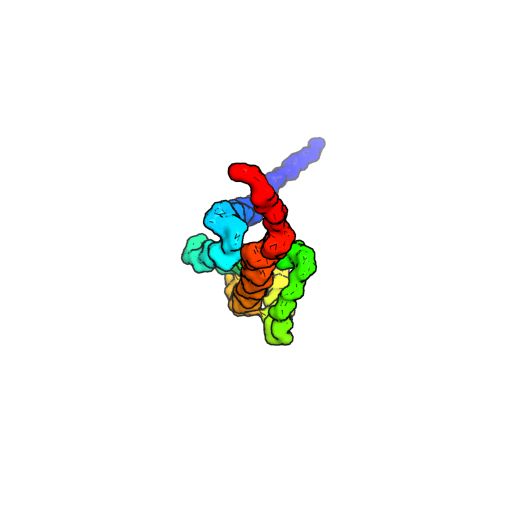.31 139 ASN A CA 1
ATOM 1125 C C . ASN A 1 139 ? 15.813 6.750 -56.210 1.00 40.31 139 ASN A C 1
ATOM 1127 O O . ASN A 1 139 ? 15.100 7.747 -56.326 1.00 40.31 139 ASN A O 1
ATOM 1131 N N . LEU A 1 140 ? 17.123 6.742 -56.448 1.00 46.28 140 LEU A N 1
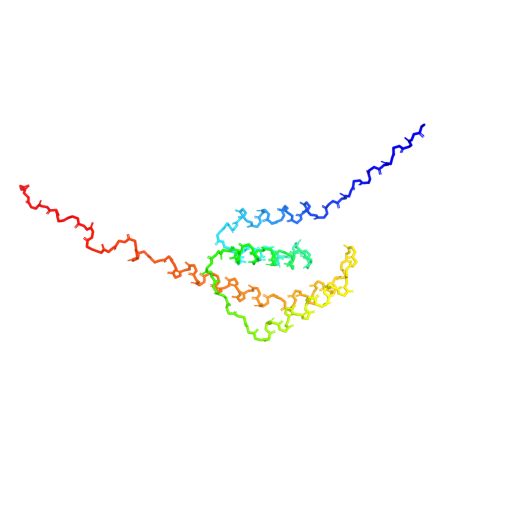ATOM 1132 C CA . LEU A 1 140 ? 17.748 7.581 -57.455 1.00 46.28 140 LEU A CA 1
ATOM 1133 C C . LEU A 1 140 ? 16.878 7.516 -58.708 1.00 46.28 140 LEU A C 1
ATOM 1135 O O . LEU A 1 140 ? 16.732 6.432 -59.262 1.00 46.28 140 LEU A O 1
ATOM 1139 N N . LEU A 1 141 ? 16.314 8.646 -59.133 1.00 41.62 141 LEU A N 1
ATOM 1140 C CA . LEU A 1 141 ? 16.110 8.990 -60.539 1.00 41.62 141 LEU A CA 1
ATOM 1141 C C . LEU A 1 141 ? 15.678 10.464 -60.647 1.00 41.62 141 LEU A C 1
ATOM 1143 O O . LEU A 1 141 ? 14.566 10.816 -60.256 1.00 41.62 141 LEU A O 1
ATOM 1147 N N . LEU A 1 142 ? 16.585 11.229 -61.275 1.00 39.72 142 LEU A N 1
ATOM 1148 C CA . LEU A 1 142 ? 16.522 12.608 -61.793 1.00 39.72 142 LEU A CA 1
ATOM 1149 C C . LEU A 1 142 ? 16.845 13.743 -60.811 1.00 39.72 142 LEU A C 1
ATOM 1151 O O . LEU A 1 142 ? 15.954 14.195 -60.064 1.00 39.72 142 LEU A O 1
#